Protein AF-A0A842PE22-F1 (afdb_monomer_lite)

Foldseek 3Di:
DLQQQLVVCCVLVVHDSVVSVVVLQLVQQWDWDWDQDPVRDTDIDIDRDDPVPDDPVRNVVSVVVSQVCCCPPVVDHDDDPVPVPPPPPDD

pLDDT: mean 89.79, std 14.27, range [40.53, 97.94]

Structure (mmCIF, N/CA/C/O backbone):
data_AF-A0A842PE22-F1
#
_entry.id   AF-A0A842PE22-F1
#
loop_
_atom_site.group_PDB
_atom_site.id
_atom_site.type_symbol
_atom_site.label_atom_id
_atom_site.label_alt_id
_atom_site.label_comp_id
_atom_site.label_asym_id
_atom_site.label_entity_id
_atom_site.label_seq_id
_atom_site.pdbx_PDB_ins_code
_atom_site.Cartn_x
_atom_site.Cartn_y
_atom_site.Cartn_z
_atom_site.occupancy
_atom_site.B_iso_or_equiv
_atom_site.auth_seq_id
_atom_site.auth_comp_id
_atom_site.auth_asym_id
_atom_site.auth_atom_id
_atom_site.pdbx_PDB_model_num
ATOM 1 N N . MET A 1 1 ? -10.275 8.960 5.919 1.00 73.94 1 MET A N 1
ATOM 2 C CA . MET A 1 1 ? -10.503 7.602 5.382 1.00 73.94 1 MET A CA 1
ATOM 3 C C . MET A 1 1 ? -9.237 6.817 5.079 1.00 73.94 1 MET A C 1
ATOM 5 O O . MET A 1 1 ? -9.051 5.820 5.751 1.00 73.94 1 MET A O 1
ATOM 9 N N . TRP A 1 2 ? -8.344 7.231 4.161 1.00 84.81 2 TRP A N 1
ATOM 10 C CA . TRP A 1 2 ? -7.086 6.487 3.933 1.00 84.81 2 TRP A CA 1
ATOM 11 C C . TRP A 1 2 ? -6.272 6.309 5.220 1.00 84.81 2 TRP A C 1
ATOM 13 O O . TRP A 1 2 ? -5.918 5.195 5.581 1.00 84.81 2 TRP A O 1
ATOM 23 N N . GLY A 1 3 ? -6.083 7.401 5.968 1.00 89.50 3 GLY A N 1
ATOM 24 C CA . GLY A 1 3 ? -5.404 7.349 7.263 1.00 89.50 3 GLY A CA 1
ATOM 25 C C . GLY A 1 3 ? -6.074 6.419 8.281 1.00 89.50 3 GLY A C 1
ATOM 26 O O . GLY A 1 3 ? -5.367 5.772 9.036 1.00 89.50 3 GLY A O 1
ATOM 27 N N . VAL A 1 4 ? -7.406 6.295 8.246 1.00 92.62 4 VAL A N 1
ATOM 28 C CA . VAL A 1 4 ? -8.157 5.438 9.179 1.00 92.62 4 VAL A CA 1
ATOM 29 C C . VAL A 1 4 ? -8.032 3.964 8.808 1.00 92.62 4 VAL A C 1
ATOM 31 O O . VAL A 1 4 ? -7.839 3.136 9.684 1.00 92.62 4 VAL A O 1
ATOM 34 N N . VAL A 1 5 ? -8.065 3.627 7.516 1.00 94.75 5 VAL A N 1
ATOM 35 C CA . VAL A 1 5 ? -7.796 2.252 7.063 1.00 94.75 5 VAL A CA 1
ATOM 36 C C . VAL A 1 5 ? -6.391 1.809 7.464 1.00 94.75 5 VAL A C 1
ATOM 38 O O . VAL A 1 5 ? -6.223 0.710 7.983 1.00 94.75 5 VAL A O 1
ATOM 41 N N . ILE A 1 6 ? -5.395 2.675 7.262 1.00 96.25 6 ILE A N 1
ATOM 42 C CA . ILE A 1 6 ? -4.016 2.397 7.674 1.00 96.25 6 ILE A CA 1
ATOM 43 C C . ILE A 1 6 ? -3.913 2.213 9.187 1.00 96.25 6 ILE A C 1
ATOM 45 O O . ILE A 1 6 ? -3.201 1.326 9.634 1.00 96.25 6 ILE A O 1
ATOM 49 N N . GLU A 1 7 ? -4.605 3.041 9.965 1.00 96.44 7 GLU A N 1
ATOM 50 C CA . GLU A 1 7 ? -4.615 2.956 11.424 1.00 96.44 7 GLU A CA 1
ATOM 51 C C . GLU A 1 7 ? -5.229 1.650 11.928 1.00 96.44 7 GLU A C 1
ATOM 53 O O . GLU A 1 7 ? -4.555 0.934 12.657 1.00 96.44 7 GLU A O 1
ATOM 58 N N . ILE A 1 8 ? -6.417 1.276 11.443 1.00 96.81 8 ILE A N 1
ATOM 5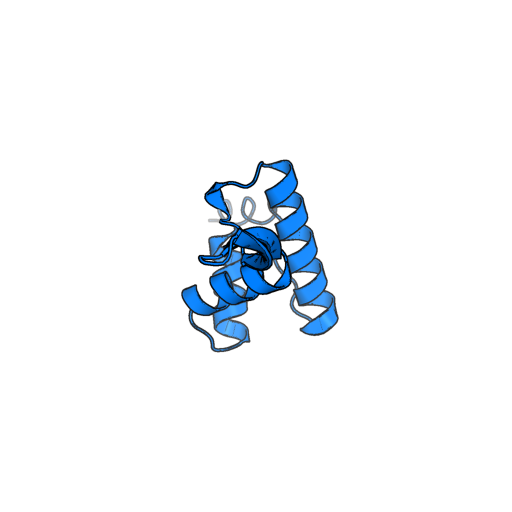9 C CA . ILE A 1 8 ? -7.064 0.005 11.808 1.00 96.81 8 ILE A CA 1
ATOM 60 C C . ILE A 1 8 ? -6.138 -1.178 11.508 1.00 96.81 8 ILE A C 1
ATOM 62 O O . ILE A 1 8 ? -5.893 -2.015 12.365 1.00 96.81 8 ILE A O 1
ATOM 66 N N . LEU A 1 9 ? -5.576 -1.240 10.299 1.00 97.44 9 LEU A N 1
ATOM 67 C CA . LEU A 1 9 ? -4.689 -2.341 9.919 1.00 97.44 9 LEU A CA 1
ATOM 68 C C . LEU A 1 9 ? -3.366 -2.331 10.696 1.00 97.44 9 LEU A C 1
ATOM 70 O O . LEU A 1 9 ? -2.794 -3.389 10.935 1.00 97.44 9 LEU A O 1
ATOM 74 N N . SER A 1 10 ? -2.868 -1.155 11.075 1.00 97.88 10 SER A N 1
ATOM 75 C CA . SER A 1 10 ? -1.665 -1.005 11.901 1.00 97.88 10 SER A CA 1
ATOM 76 C C . SER A 1 10 ? -1.888 -1.606 13.286 1.00 97.88 10 SER A C 1
ATOM 78 O O . SER A 1 10 ? -1.066 -2.405 13.733 1.00 97.88 10 SER A O 1
ATOM 80 N N . ASP A 1 11 ? -3.020 -1.285 13.911 1.00 97.69 11 ASP A N 1
ATOM 81 C CA . ASP A 1 11 ? -3.379 -1.768 15.243 1.00 97.69 11 ASP A CA 1
ATOM 82 C C . ASP A 1 11 ? -3.667 -3.277 15.244 1.00 97.69 11 ASP A C 1
ATOM 84 O O . ASP A 1 11 ? -3.162 -4.001 16.102 1.00 97.69 11 ASP A O 1
ATOM 88 N N . GLU A 1 12 ? -4.408 -3.772 14.249 1.00 97.25 12 GLU A N 1
ATOM 89 C CA . GLU A 1 12 ? -4.798 -5.188 14.153 1.00 97.25 12 GLU A CA 1
ATOM 90 C C . GLU A 1 12 ? -3.629 -6.113 13.776 1.00 97.25 12 GLU A C 1
ATOM 92 O O . GLU A 1 12 ? -3.559 -7.255 14.230 1.00 97.25 12 GLU A O 1
ATOM 97 N N . LEU A 1 13 ? -2.692 -5.642 12.943 1.00 96.50 13 LEU A N 1
ATOM 98 C CA . LEU A 1 13 ? -1.582 -6.466 12.443 1.00 96.50 13 LEU A CA 1
ATOM 99 C C . LEU A 1 13 ? -0.262 -6.244 13.194 1.00 96.50 13 LEU A C 1
ATOM 101 O O . LEU A 1 13 ? 0.696 -6.985 12.974 1.00 96.50 13 LEU A O 1
ATOM 105 N N . GLY A 1 14 ? -0.189 -5.241 14.073 1.00 96.94 14 GLY A N 1
ATOM 106 C CA . GLY A 1 14 ? 0.996 -4.956 14.886 1.00 96.94 14 GLY A CA 1
ATOM 107 C C . GLY A 1 14 ? 2.176 -4.356 14.112 1.00 96.94 14 GLY A C 1
ATOM 108 O O . GLY A 1 14 ? 3.311 -4.409 14.588 1.00 96.94 14 GLY A O 1
ATOM 109 N N . TYR A 1 15 ? 1.928 -3.786 12.932 1.00 97.06 15 TYR A N 1
ATOM 110 C CA . TYR A 1 15 ? 2.933 -3.078 12.134 1.00 97.06 15 TYR A CA 1
ATOM 111 C C . TYR A 1 15 ? 2.770 -1.572 12.271 1.00 97.06 15 TYR A C 1
ATOM 113 O O . TYR A 1 15 ? 1.689 -1.081 12.586 1.00 97.06 15 TYR A O 1
ATOM 121 N N . SER A 1 16 ? 3.815 -0.806 11.973 1.00 97.88 16 SER A N 1
ATOM 122 C CA . SER A 1 16 ? 3.692 0.648 11.901 1.00 97.88 16 SER A CA 1
ATOM 123 C C . SER A 1 16 ? 2.810 1.087 10.725 1.00 97.88 16 SER A C 1
ATOM 125 O O . SER A 1 16 ? 2.751 0.442 9.675 1.00 97.88 16 SER A O 1
ATOM 127 N N . LYS A 1 17 ? 2.189 2.268 10.849 1.00 97.44 17 LYS A N 1
ATOM 128 C CA . LYS A 1 17 ? 1.399 2.894 9.769 1.00 97.44 17 LYS A CA 1
ATOM 129 C C . LYS A 1 17 ? 2.188 3.022 8.455 1.00 97.44 17 LYS A C 1
ATOM 131 O O . LYS A 1 17 ? 1.610 2.928 7.374 1.00 97.44 17 LYS A O 1
ATOM 136 N N . PHE A 1 18 ? 3.504 3.238 8.541 1.00 96.44 18 PHE A N 1
ATOM 137 C CA . PHE A 1 18 ? 4.386 3.296 7.373 1.00 96.44 18 PHE A CA 1
ATOM 138 C C . PHE A 1 18 ?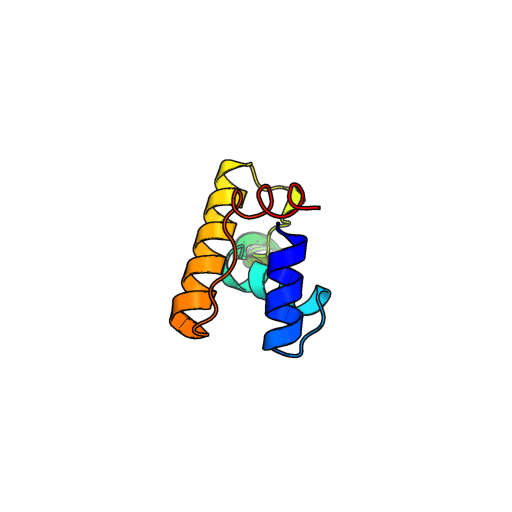 4.536 1.926 6.703 1.00 96.44 18 PHE A C 1
ATOM 140 O O . PHE A 1 18 ? 4.387 1.828 5.488 1.00 96.44 18 PHE A O 1
ATOM 147 N N . GLU A 1 19 ? 4.781 0.873 7.481 1.00 97.56 19 GLU A N 1
ATOM 148 C CA . GLU A 1 19 ? 4.913 -0.488 6.954 1.00 97.56 19 GLU A CA 1
ATOM 149 C C . GLU A 1 19 ? 3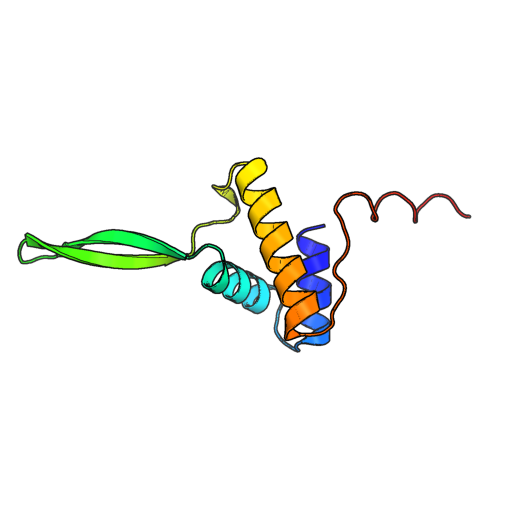.616 -0.960 6.302 1.00 97.56 19 GLU A C 1
ATOM 151 O O . GLU A 1 19 ? 3.659 -1.433 5.171 1.00 97.56 19 GLU A O 1
ATOM 156 N N . ILE A 1 20 ? 2.459 -0.750 6.943 1.00 97.88 20 ILE A N 1
ATOM 157 C CA . ILE A 1 20 ? 1.157 -1.078 6.340 1.00 97.88 20 ILE A CA 1
ATOM 158 C C . ILE A 1 20 ? 0.969 -0.341 5.013 1.00 97.88 20 ILE A C 1
ATOM 160 O O . ILE A 1 20 ? 0.553 -0.944 4.026 1.00 97.88 20 ILE A O 1
ATOM 164 N N . HIS A 1 21 ? 1.298 0.952 4.954 1.00 95.75 21 HIS A N 1
ATOM 165 C CA . HIS A 1 21 ? 1.187 1.712 3.712 1.00 95.75 21 HIS A CA 1
ATOM 166 C C . HIS A 1 21 ? 2.036 1.102 2.586 1.00 95.75 21 HIS A C 1
ATOM 168 O O . HIS A 1 21 ? 1.540 0.952 1.468 1.00 95.75 21 HIS A O 1
ATOM 174 N N . GLU A 1 22 ? 3.285 0.724 2.861 1.00 96.25 22 GLU A N 1
ATOM 175 C CA . GLU A 1 22 ? 4.160 0.123 1.850 1.00 96.25 22 GLU A CA 1
ATOM 176 C C . GLU A 1 22 ? 3.745 -1.307 1.477 1.00 96.25 22 GLU A C 1
ATOM 178 O O . GLU A 1 22 ? 3.762 -1.645 0.294 1.00 96.25 22 GLU A O 1
ATOM 183 N N . ILE A 1 23 ? 3.282 -2.112 2.437 1.00 96.31 23 ILE A N 1
ATOM 184 C CA . ILE A 1 23 ? 2.744 -3.458 2.188 1.00 96.31 23 ILE A CA 1
ATOM 185 C C . ILE A 1 23 ? 1.553 -3.387 1.230 1.00 96.31 23 ILE A C 1
ATOM 187 O O . ILE A 1 23 ? 1.541 -4.072 0.210 1.00 96.31 23 ILE A O 1
ATOM 191 N N . LEU A 1 24 ? 0.575 -2.520 1.505 1.00 97.06 24 LEU A N 1
ATOM 192 C CA . LEU A 1 24 ? -0.620 -2.401 0.664 1.00 97.06 24 LEU A CA 1
ATOM 193 C C . LEU A 1 24 ? -0.282 -1.914 -0.752 1.00 97.06 24 LEU A C 1
ATOM 195 O O . LEU A 1 24 ? -0.863 -2.393 -1.729 1.00 97.06 24 LEU A O 1
ATOM 199 N N . LYS A 1 25 ? 0.692 -1.006 -0.891 1.00 96.12 25 LYS A N 1
ATOM 200 C CA . LYS A 1 25 ? 1.196 -0.593 -2.208 1.00 96.12 25 LYS A CA 1
ATOM 201 C C . LYS A 1 25 ? 1.841 -1.759 -2.957 1.00 96.12 25 LYS A C 1
ATOM 203 O O . LYS A 1 25 ? 1.555 -1.933 -4.138 1.00 96.12 25 LYS A O 1
ATOM 208 N N . GLU A 1 26 ? 2.661 -2.564 -2.287 1.00 96.19 26 GLU A N 1
ATOM 209 C CA . GLU A 1 26 ? 3.307 -3.734 -2.896 1.00 96.19 26 GLU A CA 1
ATOM 210 C C . GLU A 1 26 ? 2.305 -4.812 -3.312 1.00 96.19 26 GLU A C 1
ATOM 212 O O . GLU A 1 26 ? 2.496 -5.472 -4.333 1.00 96.19 26 GLU A O 1
ATOM 217 N N . MET A 1 27 ? 1.208 -4.954 -2.571 1.00 95.81 27 MET A N 1
ATOM 218 C CA . MET A 1 27 ? 0.150 -5.910 -2.890 1.00 95.81 27 MET A CA 1
ATOM 219 C C . MET A 1 27 ? -0.696 -5.486 -4.094 1.00 95.81 27 MET A C 1
ATOM 221 O O . MET A 1 27 ? -0.994 -6.320 -4.947 1.00 95.81 27 MET A O 1
ATOM 225 N N . PHE A 1 28 ? -1.091 -4.211 -4.174 1.00 96.69 28 PHE A N 1
ATOM 226 C CA . PHE A 1 28 ? -2.161 -3.789 -5.093 1.00 96.69 28 PHE A CA 1
ATOM 227 C C . PHE A 1 28 ? -1.757 -2.729 -6.122 1.00 96.69 28 PHE A C 1
ATOM 229 O O . PHE A 1 28 ? -2.494 -2.505 -7.080 1.00 96.69 28 PHE A O 1
ATOM 236 N N . LEU A 1 29 ? -0.608 -2.069 -5.958 1.00 96.38 29 LEU A N 1
ATOM 237 C CA . LEU A 1 29 ? -0.144 -0.983 -6.835 1.00 96.38 29 LEU A CA 1
ATOM 238 C C . LEU A 1 29 ? 1.174 -1.305 -7.544 1.00 96.38 29 LEU A C 1
ATOM 240 O O . LEU A 1 29 ? 1.846 -0.405 -8.057 1.00 96.38 29 LEU A O 1
ATOM 244 N N . ARG A 1 30 ? 1.549 -2.583 -7.581 1.00 95.06 30 ARG A N 1
ATOM 245 C CA . ARG A 1 30 ? 2.751 -3.056 -8.256 1.00 95.06 30 ARG A CA 1
ATOM 246 C C . ARG A 1 30 ? 2.534 -3.106 -9.766 1.00 95.06 30 ARG A C 1
ATOM 248 O O . ARG A 1 30 ? 1.630 -3.783 -10.249 1.00 95.06 30 ARG A O 1
ATOM 255 N N . GLU A 1 31 ? 3.390 -2.425 -10.518 1.00 93.31 31 GLU A N 1
ATOM 256 C CA . GLU A 1 31 ? 3.332 -2.388 -11.981 1.00 93.31 31 GLU A CA 1
ATOM 257 C C . GLU A 1 31 ? 4.702 -2.673 -12.617 1.00 93.31 31 GLU A C 1
ATOM 259 O O . GLU A 1 31 ? 5.742 -2.316 -12.046 1.00 93.31 31 GLU A O 1
ATOM 264 N N . PRO A 1 32 ? 4.739 -3.303 -13.807 1.00 94.94 32 PRO A N 1
ATOM 265 C CA . PRO A 1 32 ? 5.981 -3.511 -14.529 1.00 94.94 32 PRO A CA 1
ATOM 266 C C . PRO A 1 32 ? 6.480 -2.191 -15.130 1.00 94.94 32 PRO A C 1
ATOM 268 O O . PRO A 1 32 ? 5.746 -1.433 -15.770 1.00 94.94 32 PRO A O 1
ATOM 271 N N . LYS A 1 33 ? 7.772 -1.932 -14.966 1.00 94.19 33 LYS A N 1
ATOM 272 C CA . LYS A 1 33 ? 8.535 -0.879 -15.634 1.00 94.19 33 LYS A CA 1
ATOM 273 C C . LYS A 1 33 ? 9.691 -1.512 -16.390 1.00 94.19 33 LYS A C 1
ATOM 275 O O . LYS A 1 33 ? 10.236 -2.535 -15.988 1.00 94.19 33 LYS A O 1
ATOM 280 N N . TYR A 1 34 ? 10.099 -0.870 -17.474 1.00 95.19 34 TYR A N 1
ATOM 281 C CA . TYR A 1 34 ? 11.191 -1.349 -18.311 1.00 95.19 34 TYR A CA 1
ATOM 282 C C . TYR A 1 34 ? 12.375 -0.405 -18.171 1.00 95.19 34 TYR A C 1
ATOM 284 O O . TYR A 1 34 ? 12.279 0.776 -18.504 1.00 95.19 34 TYR A O 1
ATOM 292 N N . ILE A 1 35 ? 13.489 -0.923 -17.662 1.00 94.38 35 ILE A N 1
ATOM 293 C CA . ILE A 1 35 ? 14.733 -0.169 -17.513 1.00 94.38 35 ILE A CA 1
ATOM 294 C C . ILE A 1 35 ? 15.753 -0.632 -18.542 1.00 94.38 35 ILE A C 1
ATOM 296 O O . ILE A 1 35 ? 15.828 -1.815 -18.886 1.00 94.38 35 ILE A O 1
ATOM 300 N N . LYS A 1 36 ? 16.560 0.312 -19.023 1.00 96.06 36 LYS A N 1
ATOM 301 C CA . LYS A 1 36 ? 17.684 0.025 -19.907 1.00 96.06 36 LYS A CA 1
ATOM 302 C C . LYS A 1 36 ? 18.948 -0.166 -19.073 1.00 96.06 36 LYS A C 1
ATOM 304 O O . LYS A 1 36 ? 19.294 0.694 -18.267 1.00 96.06 36 LYS A O 1
ATOM 309 N N . THR A 1 37 ? 19.618 -1.294 -19.249 1.00 92.25 37 THR A N 1
ATOM 310 C CA . THR A 1 37 ? 20.861 -1.630 -18.546 1.00 92.25 37 THR A CA 1
ATOM 311 C C . THR A 1 37 ? 22.084 -1.036 -19.253 1.00 92.25 37 THR A C 1
ATOM 313 O O . THR A 1 37 ? 22.007 -0.598 -20.404 1.00 92.25 37 THR A O 1
ATOM 316 N N . I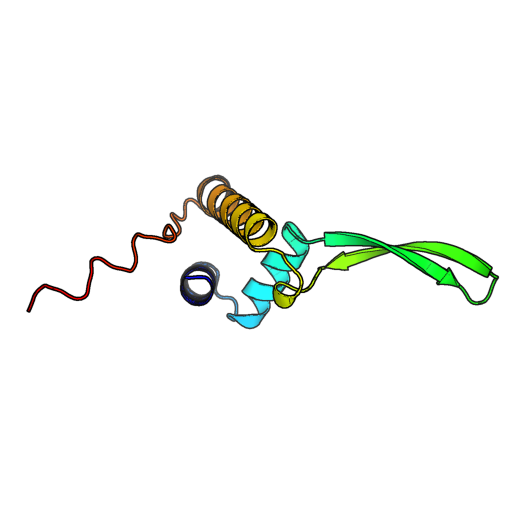LE A 1 38 ? 23.237 -1.043 -18.570 1.00 92.00 38 ILE A N 1
ATOM 317 C CA . ILE A 1 38 ? 24.518 -0.542 -19.109 1.00 92.00 38 ILE A CA 1
ATOM 318 C C . ILE A 1 38 ? 24.922 -1.297 -20.391 1.00 92.00 38 ILE A C 1
ATOM 320 O O . ILE A 1 38 ? 25.482 -0.701 -21.305 1.00 92.00 38 ILE A O 1
ATOM 324 N N . ASP A 1 39 ? 24.576 -2.583 -20.506 1.00 94.12 39 ASP A N 1
ATOM 325 C CA . ASP A 1 39 ? 24.804 -3.412 -21.698 1.00 94.12 39 ASP A CA 1
ATOM 326 C C . ASP A 1 39 ? 23.702 -3.277 -22.773 1.00 94.12 39 ASP A C 1
ATOM 328 O O . ASP A 1 39 ? 23.585 -4.129 -23.651 1.00 94.12 39 ASP A O 1
ATOM 332 N N . ASN A 1 40 ? 22.904 -2.202 -22.734 1.00 92.69 40 ASN A N 1
ATOM 333 C CA . ASN A 1 40 ? 21.815 -1.888 -23.671 1.00 92.69 40 ASN A CA 1
ATOM 334 C C . ASN A 1 40 ? 20.670 -2.917 -23.738 1.00 92.69 40 ASN A C 1
ATOM 336 O O . ASN A 1 40 ? 19.866 -2.867 -24.671 1.00 92.69 40 ASN A O 1
ATOM 340 N N . LYS A 1 41 ? 20.537 -3.807 -22.752 1.00 94.81 41 LYS A N 1
ATOM 341 C CA . LYS A 1 41 ? 19.383 -4.707 -22.650 1.00 94.81 41 LYS A CA 1
ATOM 342 C C . LYS A 1 41 ? 18.214 -4.008 -21.959 1.00 94.81 41 LYS A C 1
ATOM 344 O O . LYS A 1 41 ? 18.395 -3.092 -21.159 1.00 94.81 41 LYS A O 1
ATOM 349 N N . VAL A 1 42 ? 17.000 -4.445 -22.280 1.00 95.94 42 VAL A N 1
ATOM 350 C CA . VAL A 1 42 ? 15.787 -4.025 -21.571 1.00 95.94 42 VAL A CA 1
ATOM 351 C C . VAL A 1 42 ? 15.468 -5.075 -20.517 1.00 95.94 42 VAL A C 1
ATOM 353 O O . VAL A 1 42 ? 15.403 -6.263 -20.830 1.00 95.94 42 VAL A O 1
ATOM 356 N N . LYS A 1 43 ? 15.282 -4.638 -19.273 1.00 95.81 43 LYS A N 1
ATOM 357 C CA . LYS A 1 43 ? 14.872 -5.490 -18.157 1.00 95.81 43 LYS A CA 1
ATOM 358 C C . LYS A 1 43 ? 13.551 -4.992 -17.588 1.00 95.81 43 LYS A C 1
ATOM 360 O O . LYS A 1 43 ? 13.409 -3.804 -17.307 1.00 95.81 43 LYS A O 1
ATOM 365 N N . GLU A 1 44 ? 12.617 -5.912 -17.394 1.00 95.94 44 GLU A N 1
ATOM 366 C CA . GLU A 1 44 ? 11.391 -5.658 -16.645 1.00 95.94 44 GLU A CA 1
ATOM 367 C C . GLU A 1 44 ? 11.689 -5.671 -15.139 1.00 95.94 44 GLU A C 1
ATOM 369 O O . GLU A 1 44 ? 12.355 -6.574 -14.622 1.00 95.94 44 GLU A O 1
ATOM 374 N N . VAL A 1 45 ? 11.225 -4.644 -14.439 1.00 94.50 45 VAL A N 1
ATOM 375 C CA . VAL A 1 45 ? 11.285 -4.512 -12.984 1.00 94.50 45 VAL A CA 1
ATOM 376 C C . VAL A 1 45 ? 9.906 -4.136 -12.473 1.00 94.50 45 VAL A C 1
ATOM 378 O O . VAL A 1 45 ? 9.197 -3.359 -13.100 1.00 94.50 45 VAL A O 1
ATOM 381 N N . TRP A 1 46 ? 9.529 -4.677 -11.325 1.00 94.44 46 TRP A N 1
ATOM 382 C CA . TRP A 1 46 ? 8.233 -4.410 -10.720 1.00 94.44 46 TRP A CA 1
ATOM 383 C C . TRP A 1 46 ? 8.399 -3.351 -9.643 1.00 94.44 46 TRP A C 1
ATOM 385 O O . TRP A 1 46 ? 9.243 -3.506 -8.759 1.00 94.44 46 TRP A O 1
ATOM 395 N N . ILE A 1 47 ? 7.635 -2.268 -9.749 1.00 93.44 47 ILE A N 1
ATOM 396 C CA . ILE A 1 47 ? 7.727 -1.126 -8.841 1.00 93.44 47 ILE A CA 1
ATOM 397 C C . ILE A 1 47 ? 6.330 -0.790 -8.337 1.00 93.44 47 ILE A C 1
ATOM 399 O O . ILE A 1 47 ? 5.364 -0.787 -9.098 1.00 93.44 47 ILE A O 1
ATOM 403 N N . SER A 1 48 ? 6.246 -0.485 -7.050 1.00 94.19 48 SER A N 1
ATOM 404 C CA . SER A 1 48 ? 5.024 -0.023 -6.407 1.00 94.19 48 SER A CA 1
ATOM 405 C C . SER A 1 48 ? 4.791 1.459 -6.666 1.00 94.19 48 SER A C 1
ATOM 407 O O . SER A 1 48 ? 5.617 2.307 -6.314 1.00 94.19 48 SER A O 1
ATOM 409 N N . ARG A 1 49 ? 3.659 1.779 -7.297 1.00 91.44 49 ARG A N 1
ATOM 410 C CA . ARG A 1 49 ? 3.291 3.149 -7.669 1.00 91.44 49 ARG A CA 1
ATOM 411 C C . ARG A 1 49 ? 2.966 4.002 -6.438 1.00 91.44 49 ARG A C 1
ATOM 413 O O . ARG A 1 49 ? 2.476 3.515 -5.418 1.00 91.44 49 ARG A O 1
ATOM 420 N N . SER A 1 50 ? 3.223 5.307 -6.532 1.00 90.94 50 SER A N 1
ATOM 421 C CA . SER A 1 50 ? 2.822 6.270 -5.503 1.00 90.94 50 SER A CA 1
ATOM 422 C C . SER A 1 50 ? 1.310 6.494 -5.524 1.00 90.94 50 SER A C 1
ATOM 424 O O . SER A 1 50 ? 0.729 6.778 -6.571 1.00 90.94 50 SER A O 1
ATOM 426 N N . THR A 1 51 ? 0.672 6.468 -4.353 1.00 89.44 51 THR A N 1
ATOM 427 C CA . THR A 1 51 ? -0.761 6.778 -4.210 1.00 89.44 51 THR A CA 1
ATOM 428 C C . THR A 1 51 ? -1.103 8.203 -4.652 1.00 89.44 51 THR A C 1
ATOM 430 O O . THR A 1 51 ? -2.224 8.454 -5.082 1.00 89.44 51 THR A O 1
ATOM 433 N N . ARG A 1 52 ? -0.132 9.129 -4.624 1.00 91.44 52 ARG A N 1
ATOM 434 C CA . ARG A 1 52 ? -0.299 10.523 -5.081 1.00 91.44 52 ARG A CA 1
ATOM 435 C C . ARG A 1 52 ? -0.457 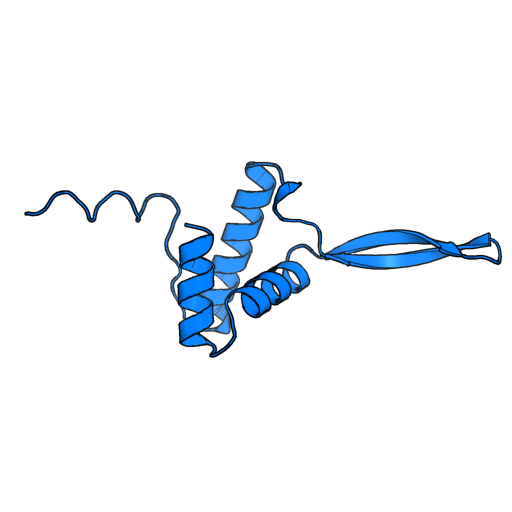10.662 -6.593 1.00 91.44 52 ARG A C 1
ATOM 437 O O . ARG A 1 52 ? -0.899 11.704 -7.058 1.00 91.44 52 ARG A O 1
ATOM 444 N N . GLU A 1 53 ? -0.050 9.652 -7.351 1.00 90.94 53 GLU A N 1
ATOM 445 C CA . GLU A 1 53 ? -0.144 9.660 -8.812 1.00 90.94 53 GLU A CA 1
ATOM 446 C C . GLU A 1 53 ? -1.453 9.039 -9.307 1.00 90.94 53 GLU A C 1
ATOM 448 O O . GLU A 1 53 ? -1.759 9.122 -10.497 1.00 90.94 53 GLU A O 1
ATOM 453 N N . LEU A 1 54 ? -2.214 8.388 -8.424 1.00 93.62 54 LEU A N 1
ATOM 454 C CA . LEU A 1 54 ? -3.465 7.737 -8.789 1.00 93.62 54 LEU A CA 1
ATOM 455 C C . LEU A 1 54 ? -4.535 8.778 -9.119 1.00 93.62 54 LEU A C 1
ATOM 457 O O . LEU A 1 54 ? -4.698 9.774 -8.415 1.00 93.62 54 LEU A O 1
ATOM 461 N N . THR A 1 55 ? -5.302 8.519 -10.176 1.00 95.19 55 THR A N 1
ATOM 462 C CA . THR A 1 55 ? -6.563 9.237 -10.392 1.00 95.19 55 THR A CA 1
ATOM 463 C C . THR A 1 55 ? -7.569 8.855 -9.306 1.00 95.19 55 THR A C 1
ATOM 465 O O . THR A 1 55 ? -7.423 7.818 -8.656 1.00 95.19 55 THR A O 1
ATOM 468 N N . THR A 1 56 ? -8.624 9.653 -9.126 1.00 92.94 56 THR A N 1
ATOM 469 C CA . THR A 1 56 ? -9.693 9.337 -8.163 1.00 92.94 56 THR A CA 1
ATOM 470 C C . THR A 1 56 ? -10.269 7.939 -8.388 1.00 92.94 56 THR A C 1
ATOM 472 O O . THR A 1 56 ? -10.367 7.167 -7.443 1.00 92.94 56 THR A O 1
ATOM 475 N N . GLU A 1 57 ? -10.549 7.571 -9.640 1.00 94.56 57 GLU A N 1
ATOM 476 C CA . GLU A 1 57 ? -11.061 6.241 -9.999 1.00 94.56 57 GLU A CA 1
ATOM 477 C C . GLU A 1 57 ? -10.069 5.117 -9.649 1.00 94.56 57 GLU A C 1
ATOM 479 O O . GLU A 1 57 ? -10.444 4.102 -9.060 1.00 94.56 57 GLU A O 1
ATOM 484 N N . GLN A 1 58 ? -8.778 5.305 -9.947 1.00 94.50 58 GLN A N 1
ATOM 485 C CA . GLN A 1 58 ? -7.736 4.337 -9.592 1.00 94.50 58 GLN A CA 1
ATOM 486 C C . GLN A 1 58 ? -7.602 4.184 -8.076 1.00 94.50 58 GLN A C 1
ATOM 488 O O . GLN A 1 58 ? -7.425 3.071 -7.581 1.00 94.50 58 GLN A O 1
ATOM 493 N N . PHE A 1 59 ? -7.696 5.290 -7.338 1.00 94.12 59 PHE A N 1
ATOM 494 C CA . PHE A 1 59 ? -7.643 5.279 -5.884 1.00 94.12 59 PHE A CA 1
ATOM 495 C C . PHE A 1 59 ? -8.875 4.592 -5.280 1.00 94.12 59 PHE A C 1
ATOM 497 O O . PHE A 1 59 ? -8.741 3.794 -4.357 1.00 94.12 59 PHE A O 1
ATOM 504 N N . GLU A 1 60 ? -10.072 4.833 -5.816 1.00 93.75 60 GLU A N 1
ATOM 505 C CA . GLU A 1 60 ? -11.300 4.152 -5.389 1.00 93.75 60 GLU A CA 1
ATOM 506 C C . GLU A 1 60 ? -11.226 2.643 -5.618 1.00 93.75 60 GLU A C 1
ATOM 508 O O . GLU A 1 60 ? -11.573 1.872 -4.716 1.00 93.75 60 GLU A O 1
ATOM 513 N N . LYS A 1 61 ? -10.709 2.217 -6.778 1.00 94.94 61 LYS A N 1
ATOM 514 C CA . LYS A 1 61 ? -10.464 0.801 -7.064 1.00 94.94 61 LYS A CA 1
ATOM 515 C C . LYS A 1 61 ? -9.454 0.204 -6.084 1.00 94.94 61 LYS A C 1
ATOM 517 O O . LYS A 1 61 ? -9.741 -0.825 -5.481 1.00 94.94 61 LYS A O 1
ATOM 522 N N . TYR A 1 62 ? -8.315 0.864 -5.887 1.00 95.56 62 TYR A N 1
ATOM 523 C CA . TYR A 1 62 ? -7.293 0.443 -4.927 1.00 95.56 62 TYR A CA 1
ATOM 524 C C . TYR A 1 62 ? -7.884 0.243 -3.526 1.00 95.56 62 TYR A C 1
ATOM 526 O O . TYR A 1 62 ? -7.690 -0.797 -2.903 1.00 95.56 62 TYR A O 1
ATOM 534 N N . MET A 1 63 ? -8.694 1.193 -3.058 1.00 95.19 63 MET A N 1
ATOM 535 C CA . MET A 1 63 ? -9.383 1.089 -1.775 1.00 95.19 63 MET A CA 1
ATOM 536 C C . MET A 1 63 ? -10.378 -0.074 -1.717 1.00 95.19 63 MET A C 1
ATOM 538 O O . MET A 1 63 ? -10.542 -0.680 -0.660 1.00 95.19 63 MET A O 1
ATOM 542 N N . ALA A 1 64 ? -11.074 -0.375 -2.815 1.00 95.50 64 ALA A N 1
ATOM 543 C CA . ALA A 1 64 ? -11.976 -1.521 -2.883 1.00 95.50 64 ALA A CA 1
ATOM 544 C C . ALA A 1 64 ? -11.209 -2.846 -2.806 1.00 95.50 64 ALA A C 1
ATOM 546 O O . ALA A 1 64 ? -11.620 -3.728 -2.056 1.00 95.50 64 ALA A O 1
ATOM 547 N N . ASP A 1 65 ? -10.076 -2.954 -3.502 1.00 97.00 65 ASP A N 1
ATOM 548 C CA . ASP A 1 65 ? -9.209 -4.135 -3.450 1.00 97.00 65 ASP A CA 1
ATOM 549 C C . ASP A 1 65 ? -8.673 -4.363 -2.022 1.00 97.00 65 ASP A C 1
ATOM 551 O O . ASP A 1 65 ? -8.777 -5.473 -1.501 1.00 97.00 65 ASP A O 1
ATOM 555 N N . VAL A 1 66 ? -8.211 -3.302 -1.342 1.00 97.31 66 VAL A N 1
ATOM 556 C CA . VAL A 1 66 ? -7.757 -3.364 0.063 1.00 97.31 66 VAL A CA 1
ATOM 557 C C . VAL A 1 66 ? -8.877 -3.818 1.004 1.00 97.31 66 VAL A C 1
ATOM 559 O O . VAL A 1 66 ? -8.645 -4.670 1.858 1.00 97.31 66 VAL A O 1
ATOM 562 N N . ARG A 1 67 ? -10.098 -3.282 0.857 1.00 96.50 67 ARG A N 1
ATOM 563 C CA . ARG A 1 67 ? -11.252 -3.699 1.675 1.00 96.50 67 ARG A CA 1
ATOM 564 C C . ARG A 1 67 ? -11.610 -5.164 1.458 1.00 96.50 67 ARG A C 1
ATOM 566 O O . ARG A 1 67 ? -11.848 -5.875 2.427 1.00 96.50 67 ARG A O 1
ATOM 573 N N . ASN A 1 68 ? -11.636 -5.605 0.203 1.00 97.38 68 ASN A N 1
ATOM 574 C CA . ASN A 1 68 ? -11.945 -6.991 -0.129 1.00 97.38 68 ASN A CA 1
ATOM 575 C C . ASN A 1 68 ? -10.916 -7.936 0.488 1.00 97.38 68 ASN A C 1
ATOM 577 O O . ASN A 1 68 ? -11.303 -8.907 1.124 1.00 97.38 68 ASN A O 1
ATOM 581 N N . TRP A 1 69 ? -9.628 -7.621 0.362 1.00 97.94 69 TRP A N 1
ATOM 582 C CA . TRP A 1 69 ? -8.568 -8.397 0.999 1.00 97.94 69 TRP A CA 1
ATOM 583 C C . TRP A 1 69 ? -8.703 -8.424 2.525 1.00 97.94 69 TRP A C 1
ATOM 585 O O . TRP A 1 69 ? -8.680 -9.494 3.123 1.00 97.94 69 TRP A O 1
ATOM 595 N N . ALA A 1 70 ? -8.922 -7.275 3.168 1.00 97.69 70 ALA A N 1
ATOM 596 C CA . ALA A 1 70 ? -9.066 -7.226 4.621 1.00 97.69 70 ALA A CA 1
ATOM 597 C C . ALA A 1 70 ? -10.226 -8.107 5.120 1.00 97.69 70 ALA A C 1
ATOM 599 O O . ALA A 1 70 ? -10.067 -8.836 6.096 1.00 97.69 70 ALA A O 1
ATOM 600 N N . VAL A 1 71 ? -11.366 -8.110 4.423 1.00 97.81 71 VAL A N 1
ATOM 601 C CA . VAL A 1 71 ? -12.510 -8.957 4.790 1.00 97.81 71 VAL A CA 1
ATOM 602 C C . VAL A 1 71 ? -12.237 -10.435 4.501 1.00 97.81 71 VAL A C 1
ATOM 604 O O . VAL A 1 71 ? -12.532 -11.279 5.342 1.00 97.81 71 VAL A O 1
ATOM 607 N N . MET A 1 72 ? -11.695 -10.762 3.327 1.00 97.75 72 MET A N 1
ATOM 608 C CA . MET A 1 72 ? -11.542 -12.150 2.873 1.00 97.75 72 MET A CA 1
ATOM 609 C C . MET A 1 72 ? -10.404 -12.887 3.580 1.00 97.75 72 MET A C 1
ATOM 611 O O . MET A 1 72 ? -10.554 -14.061 3.913 1.00 97.75 72 MET A O 1
ATOM 615 N N . ASP A 1 73 ? -9.282 -12.208 3.808 1.00 97.56 73 ASP A N 1
ATOM 616 C CA . ASP A 1 73 ? -8.053 -12.820 4.309 1.00 97.56 73 ASP A CA 1
ATOM 617 C C . ASP A 1 73 ? -7.877 -12.610 5.815 1.00 97.56 73 ASP A C 1
ATOM 619 O O . ASP A 1 73 ? -7.341 -13.482 6.499 1.00 97.56 73 ASP A O 1
ATOM 623 N N . LEU A 1 74 ? -8.329 -11.466 6.341 1.00 96.94 74 LEU A N 1
ATOM 624 C CA . LEU A 1 74 ? -8.142 -11.100 7.750 1.00 96.94 74 LEU A CA 1
ATOM 625 C C . LEU A 1 74 ? -9.444 -11.132 8.560 1.00 96.94 74 LEU A C 1
ATOM 627 O O . LEU A 1 74 ? -9.397 -11.093 9.786 1.00 96.94 74 LEU A O 1
ATOM 631 N N . GLY A 1 75 ? -10.609 -11.185 7.905 1.00 97.44 75 GLY A N 1
ATOM 632 C CA . GLY A 1 75 ? -11.903 -11.040 8.575 1.00 97.44 75 GLY A CA 1
ATOM 633 C C . GLY A 1 75 ? -12.165 -9.629 9.121 1.00 97.44 75 GLY A C 1
ATOM 634 O O . GLY A 1 75 ? -13.059 -9.457 9.948 1.00 97.44 75 GLY A O 1
ATOM 635 N N . ILE A 1 76 ? -11.407 -8.620 8.677 1.00 96.75 76 ILE A N 1
ATOM 636 C CA . ILE A 1 76 ? -11.489 -7.234 9.157 1.00 96.75 76 ILE A CA 1
ATOM 637 C C . ILE A 1 76 ? -12.394 -6.418 8.232 1.00 96.75 76 ILE A C 1
ATOM 639 O O . ILE A 1 76 ? -12.129 -6.278 7.037 1.00 96.75 76 ILE A O 1
ATOM 643 N N . VAL A 1 77 ? -13.443 -5.814 8.797 1.00 95.19 77 VAL A N 1
ATOM 644 C CA . VAL A 1 77 ? -14.331 -4.899 8.068 1.00 95.19 77 VAL A CA 1
ATOM 645 C C . VAL A 1 77 ? -13.773 -3.481 8.137 1.00 95.19 77 VAL A C 1
ATOM 647 O O . VAL A 1 77 ? -13.789 -2.835 9.181 1.00 95.19 77 VAL A O 1
ATOM 650 N N . LEU A 1 78 ? -13.280 -2.992 7.002 1.00 94.81 78 LEU A N 1
ATOM 651 C CA . LEU A 1 78 ? -12.759 -1.634 6.865 1.00 94.81 78 LEU A CA 1
ATOM 652 C C . LEU A 1 78 ? -13.859 -0.647 6.434 1.00 94.81 78 LEU A C 1
ATOM 654 O O . LEU A 1 78 ? -14.673 -0.991 5.572 1.00 94.81 78 LEU A O 1
ATOM 658 N N . PRO A 1 79 ? -13.846 0.597 6.951 1.00 91.94 79 PRO A N 1
ATOM 659 C CA . PRO A 1 79 ? -14.918 1.560 6.725 1.00 91.94 79 PRO A CA 1
ATOM 660 C C . PRO A 1 79 ? -15.014 2.011 5.266 1.00 91.94 79 PRO A C 1
ATOM 662 O O . PRO A 1 79 ? -14.010 2.176 4.553 1.00 91.94 79 PRO A O 1
ATOM 665 N N . LEU A 1 80 ? -16.242 2.283 4.834 1.00 87.44 80 LEU A N 1
ATOM 666 C CA . LEU A 1 80 ? -16.516 2.904 3.548 1.00 87.44 80 LEU A CA 1
ATOM 667 C C . LEU A 1 80 ? -16.289 4.420 3.583 1.00 87.44 80 LEU A C 1
ATOM 669 O O . LEU A 1 80 ? -16.374 5.064 4.630 1.00 87.44 80 LEU A O 1
ATOM 673 N N . PRO A 1 81 ? -16.072 5.035 2.406 1.00 75.69 81 PRO A N 1
ATOM 674 C CA . PRO A 1 81 ? -15.856 6.465 2.295 1.00 75.69 81 PRO A CA 1
ATOM 675 C C . PRO A 1 81 ? -16.840 7.398 2.983 1.00 75.69 81 PRO A C 1
ATOM 677 O O . PRO A 1 81 ? -16.453 8.471 3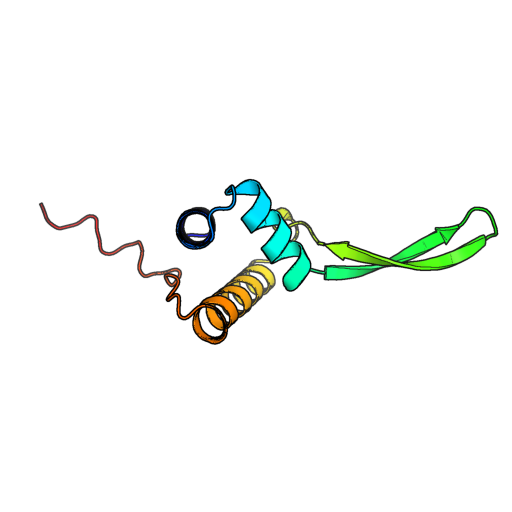.442 1.00 75.69 81 PRO A O 1
ATOM 680 N N . ARG A 1 82 ? -18.107 7.000 3.024 1.00 65.00 82 ARG A N 1
ATOM 681 C CA . ARG A 1 82 ? -19.203 7.835 3.511 1.00 65.00 82 ARG A CA 1
ATOM 682 C C . ARG A 1 82 ? -19.605 7.530 4.953 1.00 65.00 82 ARG A C 1
ATOM 684 O O . ARG A 1 82 ? -20.314 8.335 5.536 1.00 65.00 82 ARG A O 1
ATOM 691 N N . GLU A 1 83 ? -19.107 6.446 5.545 1.00 58.50 83 GLU A N 1
ATOM 692 C CA . GLU A 1 83 ? -19.445 6.049 6.923 1.00 58.50 83 GLU A CA 1
ATOM 693 C C . GLU A 1 83 ? -18.790 6.947 7.987 1.00 58.50 83 GLU A C 1
ATOM 695 O O . GLU A 1 83 ? -19.174 6.913 9.148 1.00 58.50 83 GLU A O 1
ATOM 700 N N . GLN A 1 84 ? -17.827 7.800 7.615 1.00 52.91 84 GLN A N 1
ATOM 701 C CA . GLN A 1 84 ? -17.146 8.687 8.569 1.00 52.91 84 GLN A CA 1
ATOM 702 C C . GLN A 1 84 ? -17.894 10.001 8.866 1.00 52.91 84 GLN A C 1
ATOM 704 O O . GLN A 1 84 ? -17.425 10.766 9.701 1.00 52.91 84 GLN A O 1
ATOM 709 N N . LEU A 1 85 ? -19.015 10.293 8.191 1.00 50.66 85 LEU A N 1
ATOM 710 C CA . LEU A 1 85 ? -19.747 11.563 8.348 1.00 50.66 85 LEU A CA 1
ATOM 711 C C . LEU A 1 85 ? -20.890 11.513 9.378 1.00 50.66 85 LEU A C 1
ATOM 713 O O . LEU A 1 85 ? -21.469 12.554 9.674 1.00 50.66 85 LEU A O 1
ATOM 717 N N . GLU A 1 86 ? -21.221 10.346 9.937 1.00 50.53 86 GLU A N 1
ATOM 718 C CA . GLU A 1 86 ? -22.401 10.197 10.809 1.00 50.53 86 GLU A CA 1
ATOM 719 C C . GLU A 1 86 ? -22.103 10.223 12.319 1.00 50.53 86 GLU A C 1
ATOM 721 O O . GLU A 1 86 ? -23.036 10.195 13.115 1.00 50.53 86 GLU A O 1
ATOM 726 N N . ASN A 1 87 ? -20.842 10.379 12.742 1.00 49.81 87 ASN A N 1
ATOM 727 C CA . ASN A 1 87 ? -20.468 10.287 14.164 1.00 49.81 87 ASN A CA 1
ATOM 728 C C . ASN A 1 87 ? -20.140 11.627 14.860 1.00 49.81 87 ASN A C 1
ATOM 730 O O . ASN A 1 87 ? -19.511 11.610 15.911 1.00 49.81 87 ASN A O 1
ATOM 734 N N . GLU A 1 88 ? -20.574 12.780 14.330 1.00 50.31 88 GLU A N 1
ATOM 735 C CA . GLU A 1 88 ? -20.354 14.098 14.975 1.00 50.31 88 GLU A CA 1
ATOM 736 C C . GLU A 1 88 ? -21.639 14.894 15.300 1.00 50.31 88 GLU A C 1
ATOM 738 O O . GLU A 1 88 ? -21.551 16.053 15.686 1.00 50.31 88 GLU A O 1
ATOM 743 N N . ASN A 1 89 ? -22.841 14.305 15.206 1.00 46.31 89 ASN A N 1
ATOM 744 C CA . ASN A 1 89 ? -24.102 15.011 15.516 1.00 46.31 89 ASN A CA 1
ATOM 745 C C . ASN A 1 89 ? -24.965 14.320 16.587 1.00 46.31 89 ASN A C 1
ATOM 747 O O . ASN A 1 89 ? -26.179 14.220 16.427 1.00 46.31 89 ASN A O 1
ATOM 751 N N . ASN A 1 90 ? -24.357 13.841 17.671 1.00 46.38 90 ASN A N 1
ATOM 752 C CA . ASN A 1 90 ? -25.088 13.476 18.887 1.00 46.38 90 ASN A CA 1
ATOM 753 C C . ASN A 1 90 ? -24.258 13.858 20.120 1.00 46.38 90 ASN A C 1
ATOM 755 O O . ASN A 1 90 ? -23.581 13.008 20.687 1.00 46.38 90 ASN A O 1
ATOM 759 N N . ASP A 1 91 ? -24.293 15.146 20.466 1.00 40.53 91 ASP A N 1
ATOM 760 C CA . ASP A 1 91 ? -24.289 15.668 21.843 1.00 40.53 91 ASP A CA 1
ATOM 761 C C . ASP A 1 91 ? -24.798 17.122 21.848 1.00 40.53 91 ASP A C 1
ATOM 763 O O . ASP A 1 91 ? -24.294 17.940 21.041 1.00 40.53 91 ASP A O 1
#

Radius of gyration: 16.92 Å; chains: 1; bounding box: 50×28×46 Å

Sequence (91 aa):
MWGVVIEILSDELGYSKFEIHEILKEMFLREPKYIKTIDNKVKEVWISRSTRELTTEQFEKYMADVRNWAVMDLGIVLPLPREQLENENND

Secondary structure (DSSP, 8-state):
-HHHHHHHHHHHHT--HHHHHHHHHHHHSEEEEEEE-TTS-EEEEEEEPPGGG--HHHHHHHHHHHHHHIIIII---PPPTTGGGSSSS--